Protein AF-F2U2X6-F1 (afdb_monomer_lite)

Sequence (139 aa):
MATLASASVLGISFMFGGLFLPGPDMPEGYRWLWYANYIRYALNAMVVPQFHCEGAGNATGTCPTIPIVTVEGVRDMAVSEYVHTFLGLDYEDRWLGLFIVVGFACAFLVLSFLAARFINHFDFAAMILAMRFRRALQE

Secondary structure (DSSP, 8-state):
-HHHHHHHHHHHHHHTTTSSS-STTS-GGGHHHHHH-HHHHHHHHHHHHHH---S-SSTTS---EEEEEETTEEEEEEHHHHIIIII---STTHHHHHHHHHHHHHHHHHHHHHHHHHS----HHHHHHHHHHHHHT--

pLDDT: mean 83.4, std 11.09, range [51.22, 96.75]

Radius of gyration: 24.67 Å; chains: 1; bounding box: 75×32×59 Å

Organism: Salpingoeca rosetta (strain ATCC 50818 / BSB-021) (NCBI:txid946362)

InterPro domains:
  IPR013525 ABC-2 type transporter, transmembrane domain [PF01061] (2-51)

Structure (mmCIF, N/CA/C/O backbone):
data_AF-F2U2X6-F1
#
_entry.id   AF-F2U2X6-F1
#
loop_
_atom_site.group_PDB
_atom_site.id
_atom_site.type_symbol
_atom_site.label_atom_id
_atom_site.label_alt_id
_atom_site.label_comp_id
_atom_site.label_asym_id
_atom_site.label_entity_id
_atom_site.label_seq_id
_atom_site.pdbx_PDB_ins_code
_atom_site.Cartn_x
_atom_site.Cartn_y
_atom_site.Cartn_z
_atom_site.occupancy
_atom_site.B_iso_or_equiv
_atom_site.auth_seq_id
_atom_site.auth_comp_id
_atom_site.auth_asym_id
_atom_site.auth_atom_id
_atom_site.pdbx_PDB_model_num
ATOM 1 N N . MET A 1 1 ? 23.136 11.416 -5.194 1.00 61.62 1 MET A N 1
ATOM 2 C CA . MET A 1 1 ? 21.900 11.806 -5.911 1.00 61.62 1 MET A CA 1
ATOM 3 C C . MET A 1 1 ? 20.827 10.720 -5.838 1.00 61.62 1 MET A C 1
ATOM 5 O O . MET A 1 1 ? 19.747 11.021 -5.356 1.00 61.62 1 MET A O 1
ATOM 9 N N . ALA A 1 2 ? 21.112 9.463 -6.212 1.00 72.38 2 ALA A N 1
ATOM 10 C CA . ALA A 1 2 ? 20.122 8.371 -6.173 1.00 72.38 2 ALA A CA 1
ATOM 11 C C . ALA A 1 2 ? 19.500 8.110 -4.781 1.00 72.38 2 ALA A C 1
ATOM 13 O O . ALA A 1 2 ? 18.295 7.917 -4.674 1.00 72.38 2 ALA A O 1
ATOM 14 N N . THR A 1 3 ? 20.295 8.188 -3.709 1.00 86.62 3 THR A N 1
ATOM 15 C CA . THR A 1 3 ? 19.831 7.940 -2.331 1.00 86.62 3 THR A CA 1
ATOM 16 C C . THR A 1 3 ? 18.889 9.015 -1.782 1.00 86.62 3 THR A C 1
ATOM 18 O O . THR A 1 3 ? 18.017 8.718 -0.970 1.00 86.62 3 THR A O 1
ATOM 21 N N . LEU A 1 4 ? 19.034 10.266 -2.234 1.00 89.25 4 LEU A N 1
ATOM 22 C CA . LEU A 1 4 ? 18.136 11.359 -1.848 1.00 89.25 4 LEU A CA 1
ATOM 23 C C . LEU A 1 4 ? 16.760 11.166 -2.484 1.00 89.25 4 LEU A C 1
ATOM 25 O O . LEU A 1 4 ? 15.748 11.284 -1.803 1.00 89.25 4 LEU A O 1
ATOM 29 N N . ALA A 1 5 ? 16.727 10.798 -3.768 1.00 87.12 5 ALA A N 1
ATOM 30 C CA . ALA A 1 5 ? 15.480 10.511 -4.467 1.00 87.12 5 ALA A CA 1
ATOM 31 C C . ALA A 1 5 ? 14.722 9.345 -3.812 1.00 87.12 5 ALA A C 1
ATOM 33 O O . ALA A 1 5 ? 13.527 9.465 -3.552 1.00 87.12 5 ALA A O 1
ATOM 34 N N . SER A 1 6 ? 15.415 8.251 -3.467 1.00 86.94 6 SER A N 1
ATOM 35 C CA . SER A 1 6 ? 14.783 7.120 -2.778 1.00 86.94 6 SER A CA 1
ATOM 36 C C . SER A 1 6 ? 14.250 7.495 -1.393 1.00 86.94 6 SER A C 1
ATOM 38 O O . SER A 1 6 ? 13.151 7.078 -1.037 1.00 86.94 6 SER A O 1
ATOM 40 N N . ALA A 1 7 ? 14.988 8.305 -0.626 1.00 90.31 7 ALA A N 1
ATOM 41 C CA . ALA A 1 7 ? 14.555 8.734 0.703 1.00 90.31 7 ALA A CA 1
ATOM 42 C C . ALA A 1 7 ? 13.291 9.606 0.639 1.00 90.31 7 ALA A C 1
ATOM 44 O O . ALA A 1 7 ? 12.354 9.381 1.405 1.00 90.31 7 ALA A O 1
ATOM 45 N N . SER A 1 8 ? 13.224 10.544 -0.310 1.00 90.81 8 SER A N 1
ATOM 46 C CA . SER A 1 8 ? 12.040 11.389 -0.506 1.00 90.81 8 SER A CA 1
ATOM 47 C C . SER A 1 8 ? 10.812 10.572 -0.909 1.00 90.81 8 SER A C 1
ATOM 49 O O . SER A 1 8 ? 9.735 10.758 -0.343 1.00 90.81 8 SER A O 1
ATOM 51 N N . VAL A 1 9 ? 10.970 9.630 -1.846 1.00 90.25 9 VAL A N 1
ATOM 52 C CA . VAL A 1 9 ? 9.873 8.747 -2.280 1.00 90.25 9 VAL A CA 1
ATOM 53 C C . VAL A 1 9 ? 9.381 7.882 -1.120 1.00 90.25 9 VAL A C 1
ATOM 55 O O . VAL A 1 9 ? 8.171 7.745 -0.932 1.00 90.25 9 VAL A O 1
ATOM 58 N N . LEU A 1 10 ? 10.293 7.340 -0.310 1.00 90.56 10 LEU A N 1
ATOM 59 C CA . LEU A 1 10 ? 9.937 6.540 0.859 1.00 90.56 10 LEU A CA 1
ATOM 60 C C . LEU A 1 10 ? 9.179 7.367 1.905 1.00 90.56 10 LEU A C 1
ATOM 62 O O . LEU A 1 10 ? 8.149 6.915 2.400 1.00 90.56 10 LEU A O 1
ATOM 66 N N . GLY A 1 11 ? 9.642 8.583 2.204 1.00 90.25 11 GLY A N 1
ATOM 67 C CA . GLY A 1 11 ? 8.981 9.476 3.159 1.00 90.25 11 GLY A CA 1
ATOM 68 C C . GLY A 1 11 ? 7.548 9.820 2.746 1.00 90.25 11 GLY A C 1
ATOM 69 O O . GLY A 1 11 ? 6.624 9.679 3.547 1.00 90.25 11 GLY A O 1
ATOM 70 N N . ILE A 1 12 ? 7.345 10.182 1.475 1.00 89.69 12 ILE A N 1
ATOM 71 C CA . ILE A 1 12 ? 6.006 10.436 0.920 1.00 89.69 12 ILE A CA 1
ATOM 72 C C . ILE A 1 12 ? 5.152 9.162 1.005 1.00 89.69 12 ILE A C 1
ATOM 74 O O . ILE A 1 12 ? 4.004 9.212 1.443 1.00 89.69 12 ILE A O 1
ATOM 78 N N . SER A 1 13 ? 5.724 8.006 0.662 1.00 90.31 13 SER A N 1
ATOM 79 C CA . SER A 1 13 ? 5.011 6.726 0.729 1.00 90.31 13 SER A CA 1
ATOM 80 C C . SER A 1 13 ? 4.566 6.394 2.159 1.00 90.31 13 SER A C 1
ATOM 82 O O . SER A 1 13 ? 3.445 5.940 2.355 1.00 90.31 13 SER A O 1
ATOM 84 N N . PHE A 1 14 ? 5.378 6.638 3.190 1.00 89.38 14 PHE A N 1
ATOM 85 C CA . PHE A 1 14 ? 4.946 6.382 4.571 1.00 89.38 14 PHE A CA 1
ATOM 86 C C . PHE A 1 14 ? 3.814 7.312 5.011 1.00 89.38 14 PHE A C 1
ATOM 88 O O . PHE A 1 14 ? 2.893 6.866 5.696 1.00 89.38 14 PHE A O 1
ATOM 95 N N . MET A 1 15 ? 3.847 8.578 4.589 1.00 89.12 15 MET A N 1
ATOM 96 C CA . MET A 1 15 ? 2.820 9.554 4.955 1.00 89.12 15 MET A CA 1
ATOM 97 C C . MET A 1 15 ? 1.439 9.171 4.399 1.00 89.12 15 MET A C 1
ATOM 99 O O . MET A 1 15 ? 0.447 9.206 5.123 1.00 89.1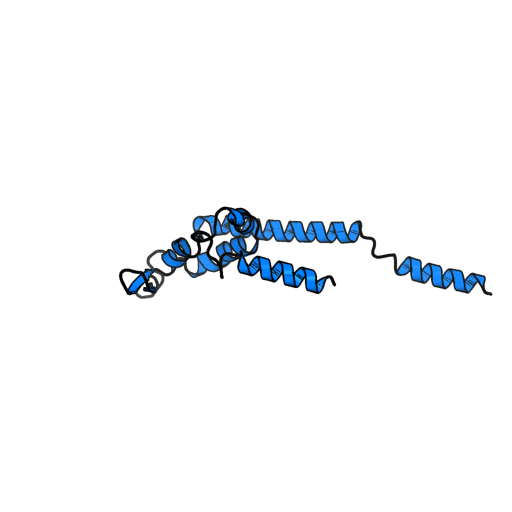2 15 MET A O 1
ATOM 103 N N . PHE A 1 16 ? 1.390 8.739 3.136 1.00 89.06 16 PHE A N 1
ATOM 104 C CA . PHE A 1 16 ? 0.158 8.322 2.451 1.00 89.06 16 PHE A CA 1
ATOM 105 C C . PHE A 1 16 ? -0.101 6.809 2.520 1.00 89.06 16 PHE A C 1
ATOM 107 O O . PHE A 1 16 ? -0.959 6.297 1.806 1.00 89.06 16 PHE A O 1
ATOM 114 N N . GLY A 1 17 ? 0.652 6.072 3.339 1.00 86.69 17 GLY A N 1
ATOM 115 C CA . GLY A 1 17 ? 0.547 4.615 3.450 1.00 86.69 17 GLY A CA 1
ATOM 116 C C . GLY A 1 17 ? -0.626 4.130 4.305 1.00 86.69 17 GLY A C 1
ATOM 117 O O . GLY A 1 17 ? -0.905 2.940 4.301 1.00 86.69 17 GLY A O 1
ATOM 118 N N . GLY A 1 18 ? -1.316 5.017 5.028 1.00 84.25 18 GLY A N 1
ATOM 119 C CA . GLY A 1 18 ? -2.417 4.658 5.934 1.00 84.25 18 GLY A CA 1
ATOM 120 C C . GLY A 1 18 ? -2.054 4.647 7.423 1.00 84.25 18 GLY A C 1
ATOM 121 O O . GLY A 1 18 ? -2.949 4.542 8.249 1.00 84.25 18 GLY A O 1
ATOM 122 N N . LEU A 1 19 ? -0.766 4.773 7.783 1.00 83.19 19 LEU A N 1
ATOM 123 C CA . LEU A 1 19 ? -0.323 4.783 9.187 1.00 83.19 19 LEU A CA 1
ATOM 124 C C . LEU A 1 19 ? -0.494 6.156 9.856 1.00 83.19 19 LEU A C 1
ATOM 126 O O . LEU A 1 19 ? -0.999 6.239 10.968 1.00 83.19 19 LEU A O 1
ATOM 130 N N . PHE A 1 20 ? -0.039 7.225 9.193 1.00 85.69 20 PHE A N 1
ATOM 131 C CA . PHE A 1 20 ? -0.118 8.595 9.723 1.00 85.69 20 PHE A CA 1
ATOM 132 C C . PHE A 1 20 ? -1.388 9.320 9.288 1.00 85.69 20 PHE A C 1
ATOM 134 O O . PHE A 1 20 ? -1.943 10.101 10.053 1.00 85.69 20 PHE A O 1
ATOM 141 N N . LEU A 1 21 ? -1.826 9.067 8.053 1.00 87.31 21 LEU A N 1
ATOM 142 C CA . LEU A 1 21 ? -3.076 9.571 7.512 1.00 87.31 21 LEU A CA 1
ATOM 143 C C . LEU A 1 21 ? -3.952 8.364 7.152 1.00 87.31 21 LEU A C 1
ATOM 145 O O . LEU A 1 21 ? -3.634 7.682 6.170 1.00 87.31 21 LEU A O 1
ATOM 149 N N . PRO A 1 22 ? -4.985 8.055 7.954 1.00 85.06 22 PRO A N 1
ATOM 150 C CA . PRO A 1 22 ? -5.835 6.896 7.720 1.00 85.06 22 PRO A CA 1
ATOM 151 C C . PRO A 1 22 ? -6.577 7.000 6.382 1.00 85.06 22 PRO A C 1
ATOM 153 O O . PRO A 1 22 ? -6.910 8.088 5.911 1.00 85.06 22 PRO A O 1
ATOM 156 N N . GLY A 1 23 ? -6.827 5.850 5.751 1.00 82.44 23 GLY A N 1
ATOM 157 C CA . GLY A 1 23 ? -7.490 5.776 4.444 1.00 82.44 23 GLY A CA 1
ATOM 158 C C . GLY A 1 23 ? -8.891 6.413 4.399 1.00 82.44 23 GLY A C 1
ATOM 159 O O . GLY A 1 23 ? -9.174 7.152 3.448 1.00 82.44 23 GLY A O 1
ATOM 160 N N . PRO A 1 24 ? -9.762 6.169 5.401 1.00 84.00 24 PRO A N 1
ATOM 161 C CA . PRO A 1 24 ? -11.110 6.740 5.452 1.00 84.00 24 PRO A CA 1
ATOM 162 C C . PRO A 1 24 ? -11.142 8.274 5.484 1.00 84.00 24 PRO A C 1
ATOM 164 O O . PRO A 1 24 ? -11.934 8.869 4.753 1.00 84.00 24 PRO A O 1
ATOM 167 N N . ASP A 1 25 ? -10.234 8.904 6.235 1.00 86.25 25 ASP A N 1
ATOM 168 C CA . ASP A 1 25 ? -10.177 10.365 6.409 1.00 86.25 25 ASP A CA 1
ATOM 169 C C . ASP A 1 25 ? -9.464 11.092 5.257 1.00 86.25 25 ASP A C 1
ATOM 171 O O . ASP A 1 25 ? -9.367 12.323 5.238 1.00 86.25 25 ASP A O 1
ATOM 175 N N . MET A 1 26 ? -8.934 10.352 4.277 1.00 87.12 26 MET A N 1
ATOM 176 C CA . MET A 1 26 ? -8.190 10.951 3.178 1.00 87.12 26 MET A CA 1
ATOM 177 C C . MET A 1 26 ? -9.134 11.657 2.182 1.00 87.12 26 MET A C 1
ATOM 179 O O . MET A 1 26 ? -10.061 11.025 1.663 1.00 87.12 26 MET A O 1
ATOM 183 N N . PRO A 1 27 ? -8.884 12.939 1.838 1.00 88.81 27 PRO A N 1
ATOM 184 C CA . PRO A 1 27 ? -9.694 13.670 0.865 1.00 88.81 27 PRO A CA 1
ATOM 185 C C . PRO A 1 27 ? -9.648 13.014 -0.522 1.00 88.81 27 PRO A C 1
ATOM 187 O O . PRO A 1 27 ? -8.604 12.519 -0.957 1.00 88.81 27 PRO A O 1
ATOM 190 N N . GLU A 1 28 ? -10.768 13.063 -1.251 1.00 87.50 28 GLU A N 1
ATOM 191 C CA . GLU A 1 28 ? -10.964 12.328 -2.514 1.00 87.50 28 GLU A CA 1
ATOM 192 C C . GLU A 1 28 ? -9.852 12.567 -3.547 1.00 87.50 28 GLU A C 1
ATOM 194 O O . GLU A 1 28 ? -9.390 11.625 -4.190 1.00 87.50 28 GLU A O 1
ATOM 199 N N . GLY A 1 29 ? -9.350 13.803 -3.649 1.00 88.12 29 GLY A N 1
ATOM 200 C CA . GLY A 1 29 ? -8.302 14.175 -4.604 1.00 88.12 29 GLY A CA 1
ATOM 201 C C . GLY A 1 29 ? -6.954 13.473 -4.397 1.00 88.12 29 GLY A C 1
ATOM 202 O O . GLY A 1 29 ? -6.197 13.335 -5.354 1.00 88.12 29 GLY A O 1
ATOM 203 N N . TYR A 1 30 ? -6.654 12.992 -3.187 1.00 87.62 30 TYR A N 1
ATOM 204 C CA . TYR A 1 30 ? -5.409 12.272 -2.872 1.00 87.62 30 TYR A CA 1
ATOM 205 C C . TYR A 1 30 ? -5.618 10.767 -2.698 1.00 87.62 30 TYR A C 1
ATOM 207 O O . TYR A 1 30 ? -4.653 10.019 -2.539 1.00 87.62 30 TYR A O 1
ATOM 215 N N . ARG A 1 31 ? -6.865 10.294 -2.788 1.00 88.25 31 ARG A N 1
ATOM 216 C CA . ARG A 1 31 ? -7.205 8.890 -2.546 1.00 88.25 31 ARG A CA 1
ATOM 217 C C . ARG A 1 31 ? -6.540 7.941 -3.550 1.00 88.25 31 ARG A C 1
ATOM 219 O O . ARG A 1 31 ? -6.195 6.818 -3.199 1.00 88.25 31 ARG A O 1
ATOM 226 N N . TRP A 1 32 ? -6.277 8.399 -4.777 1.00 89.88 32 TRP A N 1
ATOM 227 C CA . TRP A 1 32 ? -5.518 7.629 -5.773 1.00 89.88 32 TRP A CA 1
ATOM 228 C C . TRP A 1 32 ? -4.094 7.299 -5.303 1.00 89.88 32 TRP A C 1
ATOM 230 O O . TRP A 1 32 ? -3.602 6.206 -5.578 1.00 89.88 32 TRP A O 1
ATOM 240 N N . LEU A 1 33 ? -3.448 8.207 -4.563 1.00 89.06 33 LEU A N 1
ATOM 241 C CA . LEU A 1 33 ? -2.088 8.008 -4.071 1.00 89.06 33 LEU A CA 1
ATOM 242 C C . LEU A 1 33 ? -2.064 6.917 -2.999 1.00 89.06 33 LEU A C 1
ATOM 244 O O . LEU A 1 33 ? -1.141 6.111 -2.965 1.00 89.06 33 LEU A O 1
ATOM 248 N N . TRP A 1 34 ? -3.119 6.829 -2.189 1.00 89.00 34 TRP A N 1
ATOM 249 C CA . TRP A 1 34 ? -3.306 5.743 -1.230 1.00 89.00 34 TRP A CA 1
ATOM 250 C C . TRP A 1 34 ? -3.509 4.379 -1.907 1.00 89.00 34 TRP A C 1
ATOM 252 O O . TRP A 1 34 ? -2.931 3.387 -1.468 1.00 89.00 34 TRP A O 1
ATOM 262 N N . TYR A 1 35 ? -4.266 4.310 -3.009 1.00 89.31 35 TYR A N 1
ATOM 263 C CA . TYR A 1 35 ? -4.419 3.071 -3.792 1.00 89.31 35 TYR A CA 1
ATOM 264 C C . TYR A 1 35 ? -3.147 2.667 -4.553 1.00 89.31 35 TYR A C 1
ATOM 266 O O . TYR A 1 35 ? -2.909 1.475 -4.743 1.00 89.31 35 TYR A O 1
ATOM 274 N N . ALA A 1 36 ? -2.326 3.627 -4.983 1.00 90.19 36 ALA A N 1
ATOM 275 C CA . ALA A 1 36 ? -1.075 3.365 -5.700 1.00 90.19 36 ALA A CA 1
ATOM 276 C C . ALA A 1 36 ? 0.084 2.932 -4.780 1.00 90.19 36 ALA A C 1
ATOM 278 O O . ALA A 1 36 ? 1.112 2.449 -5.255 1.00 90.19 36 ALA A O 1
ATOM 279 N N . ASN A 1 37 ? -0.050 3.129 -3.470 1.00 92.25 37 ASN A N 1
ATOM 280 C CA . ASN A 1 37 ? 1.042 2.981 -2.523 1.00 92.25 37 ASN A CA 1
ATOM 281 C C . ASN A 1 37 ? 1.175 1.548 -1.992 1.00 92.25 37 ASN A C 1
ATOM 283 O O . ASN A 1 37 ? 0.285 1.025 -1.323 1.00 92.25 37 ASN A O 1
ATOM 287 N N . TYR A 1 38 ? 2.339 0.937 -2.223 1.00 91.81 38 TYR A N 1
ATOM 288 C CA . TYR A 1 38 ? 2.644 -0.422 -1.768 1.00 91.81 38 TYR A CA 1
ATOM 289 C C . TYR A 1 38 ? 2.632 -0.567 -0.234 1.00 91.81 38 TYR A C 1
ATOM 291 O O . TYR A 1 38 ? 2.339 -1.651 0.270 1.00 91.81 38 TYR A O 1
ATOM 299 N N . ILE A 1 39 ? 2.911 0.508 0.518 1.00 92.44 39 ILE A N 1
ATOM 300 C CA . ILE A 1 39 ? 2.961 0.472 1.989 1.00 92.44 39 ILE A CA 1
ATOM 301 C C . ILE A 1 39 ? 1.586 0.159 2.578 1.00 92.44 39 ILE A C 1
ATOM 303 O O . ILE A 1 39 ? 1.510 -0.598 3.541 1.00 92.44 39 ILE A O 1
ATOM 307 N N . ARG A 1 40 ? 0.499 0.650 1.973 1.00 91.50 40 ARG A N 1
ATOM 308 C CA . ARG A 1 40 ? -0.865 0.326 2.414 1.00 91.50 40 ARG A CA 1
ATOM 309 C C . ARG A 1 40 ? -1.113 -1.179 2.388 1.00 91.50 40 ARG A C 1
ATOM 311 O O . ARG A 1 40 ? -1.577 -1.753 3.368 1.00 91.50 40 ARG A O 1
ATOM 318 N N . TYR A 1 41 ? -0.797 -1.820 1.267 1.00 93.12 41 TYR A N 1
ATOM 319 C CA . TYR A 1 41 ? -1.007 -3.255 1.094 1.00 93.12 41 TYR A CA 1
ATOM 320 C C . TYR A 1 41 ? -0.103 -4.078 2.022 1.00 93.12 41 TYR A C 1
ATOM 322 O O . TYR A 1 41 ? -0.531 -5.110 2.538 1.00 93.12 41 TYR A O 1
ATOM 330 N N . ALA A 1 42 ? 1.111 -3.589 2.299 1.00 92.75 42 ALA A N 1
ATOM 331 C CA . ALA A 1 42 ? 2.016 -4.197 3.271 1.00 92.75 42 ALA A CA 1
ATOM 332 C C . ALA A 1 42 ? 1.477 -4.084 4.704 1.00 92.75 42 ALA A C 1
ATOM 334 O O . ALA A 1 42 ? 1.510 -5.064 5.447 1.00 92.75 42 ALA A O 1
ATOM 335 N N . LEU A 1 43 ? 0.935 -2.921 5.078 1.00 91.62 43 LEU A N 1
ATOM 336 C CA . LEU A 1 43 ? 0.263 -2.738 6.362 1.00 91.62 43 LEU A CA 1
ATOM 337 C C . LEU A 1 43 ? -0.951 -3.659 6.471 1.00 91.62 43 LEU A C 1
ATOM 339 O O . LEU A 1 43 ? -1.090 -4.320 7.491 1.00 91.62 43 LEU A O 1
ATOM 343 N N . ASN A 1 44 ? -1.764 -3.795 5.421 1.00 91.69 44 ASN A N 1
ATOM 344 C CA . ASN A 1 44 ? -2.910 -4.704 5.448 1.00 91.69 44 ASN A CA 1
ATOM 345 C C . ASN A 1 44 ? -2.490 -6.161 5.715 1.00 91.69 44 ASN A C 1
ATOM 347 O O . ASN A 1 44 ? -3.030 -6.833 6.591 1.00 91.69 44 ASN A O 1
ATOM 351 N N . ALA A 1 45 ? -1.464 -6.633 5.002 1.00 92.50 45 ALA A N 1
ATOM 352 C CA . ALA A 1 45 ? -0.963 -7.998 5.135 1.00 92.50 45 ALA A CA 1
ATOM 353 C C . ALA A 1 45 ? -0.283 -8.278 6.488 1.00 92.50 45 ALA A C 1
ATOM 355 O O . ALA A 1 45 ? -0.314 -9.414 6.956 1.00 92.50 45 ALA A O 1
ATOM 356 N N . MET A 1 46 ? 0.336 -7.271 7.115 1.00 91.25 46 MET A N 1
ATOM 357 C CA . MET A 1 46 ? 1.108 -7.445 8.352 1.00 91.25 46 MET A CA 1
ATOM 358 C C . MET A 1 46 ? 0.324 -7.092 9.614 1.00 91.25 46 MET A C 1
ATOM 360 O O . MET A 1 46 ? 0.404 -7.821 10.593 1.00 91.25 46 MET A O 1
ATOM 364 N N . VAL A 1 47 ? -0.405 -5.977 9.615 1.00 90.00 47 VAL A N 1
ATOM 365 C CA . VAL A 1 47 ? -1.081 -5.426 10.800 1.00 90.00 47 VAL A CA 1
ATOM 366 C C . VAL A 1 47 ? -2.355 -6.203 11.096 1.00 90.00 47 VAL A C 1
ATOM 368 O O . VAL A 1 47 ? -2.581 -6.609 12.234 1.00 90.00 47 VAL A O 1
ATOM 371 N N . VAL A 1 48 ? -3.176 -6.456 10.078 1.00 89.75 48 VAL A N 1
ATOM 372 C CA . VAL A 1 48 ? -4.516 -7.008 10.292 1.00 89.75 48 VAL A CA 1
ATOM 373 C C . VAL A 1 48 ? -4.496 -8.424 10.877 1.00 89.75 48 VAL A C 1
ATOM 375 O O . VAL A 1 48 ? -5.258 -8.673 11.807 1.00 89.75 48 VAL A O 1
ATOM 378 N N . PRO A 1 49 ? -3.593 -9.342 10.475 1.00 88.56 49 PRO A N 1
ATOM 379 C CA . PRO A 1 49 ? -3.490 -10.648 11.125 1.00 88.56 49 PRO A CA 1
ATOM 380 C C . PRO A 1 49 ? -3.051 -10.602 12.593 1.00 88.56 49 PRO A C 1
ATOM 382 O O . PRO A 1 49 ? -3.390 -11.516 13.336 1.00 88.56 49 PRO A O 1
ATOM 385 N N . GLN A 1 50 ? -2.307 -9.574 13.015 1.00 87.75 50 GLN A N 1
ATOM 386 C CA . GLN A 1 50 ? -1.840 -9.446 14.406 1.00 87.75 50 GLN A CA 1
ATOM 387 C C . GLN A 1 50 ? -2.958 -9.008 15.349 1.00 87.75 50 GLN A C 1
ATOM 389 O O . GLN A 1 50 ? -2.961 -9.371 16.521 1.00 87.75 50 GLN A O 1
ATOM 394 N N . PHE A 1 51 ? -3.902 -8.222 14.832 1.00 85.94 51 PHE A N 1
ATOM 395 C CA . PHE A 1 51 ? -5.016 -7.673 15.603 1.00 85.94 51 PHE A CA 1
ATOM 396 C C . PHE A 1 51 ? -6.347 -8.367 15.317 1.00 85.94 51 PHE A C 1
ATOM 398 O O . PHE A 1 51 ? -7.374 -7.986 15.879 1.00 85.94 51 PHE A O 1
ATOM 405 N N . HIS A 1 52 ? -6.340 -9.395 14.468 1.00 84.31 52 HIS A N 1
ATOM 406 C CA . HIS A 1 52 ? -7.512 -10.217 14.221 1.00 84.31 52 HIS A CA 1
ATOM 407 C C . HIS A 1 52 ? -7.860 -11.033 15.457 1.00 84.31 52 HIS A C 1
ATOM 409 O O . HIS A 1 52 ? -7.005 -11.695 16.044 1.00 84.31 52 HIS A O 1
ATOM 415 N N . CYS A 1 53 ? -9.132 -11.014 15.832 1.00 79.38 53 CYS A N 1
ATOM 416 C CA . CYS A 1 53 ? -9.624 -11.772 16.965 1.00 79.38 53 CYS A CA 1
ATOM 417 C C . CYS A 1 53 ? -10.982 -12.387 16.631 1.00 79.38 53 CYS A C 1
ATOM 419 O O . CYS A 1 53 ? -11.988 -11.691 16.532 1.00 79.38 53 CYS A O 1
ATOM 421 N N . GLU A 1 54 ? -11.007 -13.711 16.501 1.00 72.06 54 GLU A N 1
ATOM 422 C CA . GLU A 1 54 ? -12.224 -14.519 16.402 1.00 72.06 54 GLU A CA 1
ATOM 423 C C . GLU A 1 54 ? -12.575 -15.050 17.796 1.00 72.06 54 GLU A C 1
ATOM 425 O O . GLU A 1 54 ? -12.283 -16.194 18.122 1.00 72.06 54 GLU A O 1
ATOM 430 N N . GLY A 1 55 ? -13.116 -14.194 18.669 1.00 61.25 55 GLY A N 1
ATOM 431 C CA . GLY A 1 55 ? -13.840 -14.596 19.891 1.00 61.25 55 GLY A CA 1
ATOM 432 C C . GLY A 1 55 ? -13.132 -15.492 20.928 1.00 61.25 55 GLY A C 1
ATOM 433 O O . GLY A 1 55 ? -13.774 -15.907 21.884 1.00 61.25 55 GLY A O 1
ATOM 434 N N . ALA A 1 56 ? -11.843 -15.809 20.785 1.00 54.22 56 ALA A N 1
ATOM 435 C CA . ALA A 1 56 ? -11.110 -16.685 21.704 1.00 54.22 56 ALA A CA 1
ATOM 436 C C . ALA A 1 56 ? -9.600 -16.376 21.737 1.00 54.22 56 ALA A C 1
ATOM 438 O O . ALA A 1 56 ? -8.765 -17.274 21.779 1.00 54.22 56 ALA A O 1
ATOM 439 N N . GLY A 1 57 ? -9.232 -15.092 21.694 1.00 51.22 57 GLY A N 1
ATOM 440 C CA . GLY A 1 57 ? -7.829 -14.657 21.626 1.00 51.22 57 GLY A CA 1
ATOM 441 C C . GLY A 1 57 ? -7.047 -14.693 22.948 1.00 51.22 57 GLY A C 1
ATOM 442 O O . GLY A 1 57 ? -5.850 -14.438 22.934 1.00 51.22 57 GLY A O 1
ATOM 443 N N . ASN A 1 58 ? -7.690 -15.005 24.079 1.00 54.06 58 ASN A N 1
ATOM 444 C CA . ASN A 1 58 ? -7.089 -15.012 25.419 1.00 54.06 58 ASN A CA 1
ATOM 445 C C . ASN A 1 58 ? -7.605 -16.201 26.245 1.00 54.06 58 ASN A C 1
ATOM 447 O O . ASN A 1 58 ? -8.682 -16.724 25.963 1.00 54.06 58 ASN A O 1
ATOM 451 N N . ALA A 1 59 ? -6.907 -16.562 27.331 1.00 55.47 59 ALA A N 1
ATOM 452 C CA . ALA A 1 59 ? -7.351 -17.577 28.305 1.00 55.47 59 ALA A CA 1
ATOM 453 C C . ALA A 1 59 ? -8.755 -17.308 28.910 1.00 55.47 59 ALA A C 1
ATOM 455 O O . ALA A 1 59 ? -9.341 -18.192 29.527 1.00 55.47 59 ALA A O 1
ATOM 456 N N . THR A 1 60 ? -9.297 -16.100 28.714 1.00 57.34 60 THR A N 1
ATOM 457 C CA . THR A 1 60 ? -10.626 -15.624 29.133 1.00 57.34 60 THR A CA 1
ATO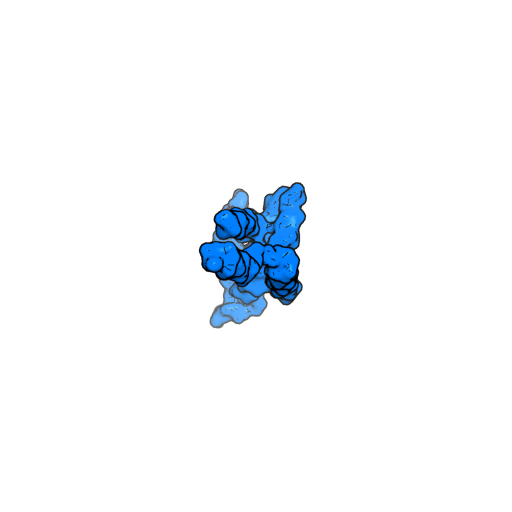M 458 C C . THR A 1 60 ? -11.648 -15.468 27.994 1.00 57.34 60 THR A C 1
ATOM 460 O O . THR A 1 60 ? -12.774 -15.062 28.261 1.00 57.34 60 THR A O 1
ATOM 463 N N . GLY A 1 61 ? -11.300 -15.768 26.736 1.00 60.75 61 GLY A N 1
ATOM 464 C CA . GLY A 1 61 ? -12.242 -15.717 25.604 1.00 60.75 61 GLY A CA 1
ATOM 465 C C . GLY A 1 61 ? -12.625 -14.313 25.106 1.00 60.75 61 GLY A C 1
ATOM 466 O O . GLY A 1 61 ? -13.540 -14.178 24.304 1.00 60.75 61 GLY A O 1
ATOM 467 N N . THR A 1 62 ? -11.949 -13.253 25.557 1.00 69.69 62 THR A N 1
ATOM 468 C CA . THR A 1 62 ? -12.269 -11.860 25.196 1.00 69.69 62 THR A CA 1
ATOM 469 C C . THR A 1 62 ? -11.167 -11.201 24.368 1.00 69.69 62 THR A C 1
ATOM 471 O O . THR A 1 62 ? -9.980 -11.314 24.684 1.00 69.69 62 THR A O 1
ATOM 474 N N . CYS A 1 63 ? -11.566 -10.508 23.296 1.00 78.50 63 CYS A N 1
ATOM 475 C CA . CYS A 1 63 ? -10.666 -9.738 22.438 1.00 78.50 63 CYS A CA 1
ATOM 476 C C . CYS A 1 63 ? -10.127 -8.497 23.167 1.00 78.50 63 CYS A C 1
ATOM 478 O O . CYS A 1 63 ? -10.852 -7.909 23.972 1.00 78.50 63 CYS A O 1
ATOM 480 N N . PRO A 1 64 ? -8.878 -8.077 22.893 1.00 82.94 64 PRO A N 1
ATOM 481 C CA . PRO A 1 64 ? -8.319 -6.878 23.502 1.00 82.94 64 PRO A CA 1
ATOM 482 C C . PRO A 1 64 ? -9.109 -5.637 23.071 1.00 82.94 64 PRO A C 1
ATOM 484 O O . PRO A 1 64 ? -9.440 -5.472 21.892 1.00 82.94 64 PRO A O 1
ATOM 487 N N . THR A 1 65 ? -9.393 -4.764 24.034 1.00 87.94 65 THR A N 1
ATOM 488 C CA . THR A 1 65 ? -10.057 -3.476 23.822 1.00 87.94 65 THR A CA 1
ATOM 489 C C . THR A 1 65 ? -9.116 -2.326 24.155 1.00 87.94 65 THR A C 1
ATOM 491 O O . THR A 1 65 ? -8.201 -2.461 24.969 1.00 87.94 65 THR A O 1
ATOM 494 N N . ILE A 1 66 ? -9.340 -1.190 23.502 1.00 87.31 66 ILE A N 1
ATOM 495 C CA . ILE A 1 66 ? -8.642 0.069 23.754 1.00 87.31 66 ILE A CA 1
ATOM 496 C C . ILE A 1 66 ? -9.661 1.184 24.020 1.00 87.31 66 ILE A C 1
ATOM 498 O O . ILE A 1 66 ? -10.707 1.219 23.362 1.00 87.31 66 ILE A O 1
ATOM 502 N N . PRO A 1 67 ? -9.368 2.109 24.950 1.00 89.31 67 PRO A N 1
ATOM 503 C CA . PRO A 1 67 ? -10.204 3.277 25.166 1.00 89.31 67 PRO A CA 1
ATOM 504 C C . PRO A 1 67 ? -9.975 4.284 24.034 1.00 89.31 67 PRO A C 1
ATOM 506 O O . PRO A 1 67 ? -8.853 4.748 23.817 1.00 89.31 67 PRO A O 1
ATOM 509 N N . ILE A 1 68 ? -11.039 4.644 23.320 1.00 87.19 68 ILE A N 1
ATOM 510 C CA . ILE A 1 68 ? -11.030 5.695 22.298 1.00 87.19 68 ILE A CA 1
ATOM 511 C C . ILE A 1 68 ? -11.768 6.933 22.808 1.00 87.19 68 ILE A C 1
ATOM 513 O O . ILE A 1 68 ? -12.775 6.834 23.511 1.00 87.19 68 ILE A O 1
ATOM 517 N N . VAL A 1 69 ? -11.269 8.117 22.449 1.00 86.19 69 VAL A N 1
ATOM 518 C CA . VAL A 1 69 ? -11.901 9.396 22.795 1.00 86.19 69 VAL A CA 1
ATOM 519 C C . VAL A 1 69 ? -12.768 9.838 21.624 1.00 86.19 69 VAL A C 1
ATOM 521 O O . VAL A 1 69 ? -12.265 10.098 20.534 1.00 86.19 69 VAL A O 1
ATOM 524 N N . THR A 1 70 ? -14.074 9.924 21.853 1.00 82.25 70 THR A N 1
ATOM 525 C CA . THR A 1 70 ? -15.054 10.412 20.876 1.00 82.25 70 THR A CA 1
ATOM 526 C C . THR A 1 70 ? -15.736 11.674 21.400 1.00 82.25 70 THR A C 1
ATOM 528 O O . THR A 1 70 ? -15.595 12.023 22.573 1.00 82.25 70 THR A O 1
ATOM 531 N N . VAL A 1 71 ? -16.501 12.363 20.548 1.00 81.81 71 VAL A N 1
ATOM 532 C CA . VAL A 1 71 ? -17.278 13.557 20.940 1.00 81.81 71 VAL A CA 1
ATOM 533 C C . VAL A 1 71 ? -18.310 13.277 22.044 1.00 81.81 71 VAL A C 1
ATOM 535 O O . VAL A 1 71 ? -18.709 14.194 22.753 1.00 81.81 71 VAL A O 1
ATOM 538 N N . GLU A 1 72 ? -18.702 12.013 22.220 1.00 83.81 72 GLU A N 1
ATOM 539 C CA . GLU A 1 72 ? -19.661 11.535 23.227 1.00 83.81 72 GLU A CA 1
ATOM 540 C C . GLU A 1 72 ? -18.989 11.069 24.534 1.00 83.81 72 GLU A C 1
ATOM 542 O O . GLU A 1 72 ? -19.678 10.786 25.513 1.00 83.81 72 GLU A O 1
ATOM 547 N N . GLY A 1 73 ? -17.651 10.999 24.574 1.00 86.69 73 GLY A N 1
ATOM 548 C CA . GLY A 1 73 ? -16.874 10.541 25.728 1.00 86.69 73 GLY A CA 1
ATOM 549 C C . GLY A 1 73 ? -15.873 9.428 25.402 1.00 86.69 73 GLY A C 1
ATOM 550 O O . GLY A 1 73 ? -15.572 9.144 24.238 1.00 86.69 73 GLY A O 1
ATOM 551 N N . VAL A 1 74 ? -15.327 8.813 26.457 1.00 87.12 74 VAL A N 1
ATOM 552 C CA . VAL A 1 74 ? -14.400 7.675 26.356 1.00 87.12 74 VAL A CA 1
ATOM 553 C C . VAL A 1 74 ? -15.210 6.391 26.201 1.00 87.12 74 VAL A C 1
ATOM 555 O O . VAL A 1 74 ? -16.021 6.071 27.070 1.00 87.12 74 VAL A O 1
ATOM 558 N N . ARG A 1 75 ? -14.994 5.663 25.104 1.00 86.25 75 ARG A N 1
ATOM 559 C CA . ARG A 1 75 ? -15.645 4.375 24.833 1.00 86.25 75 ARG A CA 1
ATOM 560 C C . ARG A 1 75 ? -14.589 3.308 24.591 1.00 86.25 75 ARG A C 1
ATOM 562 O O . ARG A 1 75 ? -13.607 3.570 23.906 1.00 86.25 75 ARG A O 1
ATOM 569 N 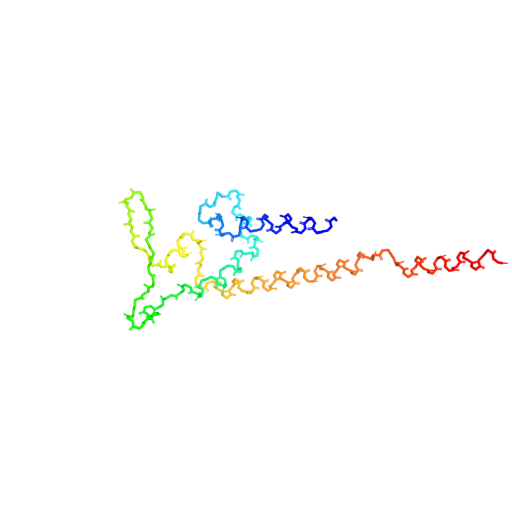N . ASP A 1 76 ? -14.816 2.104 25.098 1.00 85.56 76 ASP A N 1
ATOM 570 C CA . ASP A 1 76 ? -13.967 0.960 24.777 1.00 85.56 76 ASP A CA 1
ATOM 571 C C . ASP A 1 76 ? -14.352 0.388 23.409 1.00 85.56 76 ASP A C 1
ATOM 573 O O . ASP A 1 76 ? -15.528 0.144 23.126 1.00 85.56 76 ASP A O 1
ATOM 577 N N . MET A 1 77 ? -13.357 0.184 22.549 1.00 84.56 77 MET A N 1
ATOM 578 C CA . MET A 1 77 ? -13.513 -0.427 21.228 1.00 84.56 77 MET A CA 1
ATOM 579 C C . MET A 1 77 ? -12.550 -1.608 21.097 1.00 84.56 77 MET A C 1
ATOM 581 O O . MET A 1 77 ? -11.426 -1.561 21.599 1.00 84.56 77 MET A O 1
ATOM 585 N N . ALA A 1 78 ? -12.980 -2.679 20.429 1.00 86.50 78 ALA A N 1
ATOM 586 C CA . ALA A 1 78 ? -12.100 -3.797 20.109 1.00 86.50 78 ALA A CA 1
ATOM 587 C C . ALA A 1 78 ? -10.974 -3.338 19.172 1.00 86.50 78 ALA A C 1
ATOM 589 O O . ALA A 1 78 ? -11.206 -2.578 18.231 1.00 86.50 78 ALA A O 1
ATOM 590 N N . VAL A 1 79 ? -9.753 -3.826 19.396 1.00 87.88 79 VAL A N 1
ATOM 591 C CA . VAL A 1 79 ? -8.600 -3.426 18.571 1.00 87.88 79 VAL A CA 1
ATOM 592 C C . VAL A 1 79 ? -8.791 -3.830 17.102 1.00 87.88 79 VAL A C 1
ATOM 594 O O . VAL A 1 79 ? -8.404 -3.081 16.209 1.00 87.88 79 VAL A O 1
ATOM 597 N N . SER A 1 80 ? -9.448 -4.964 16.838 1.00 85.75 80 SER A N 1
ATOM 598 C CA . SER A 1 80 ? -9.806 -5.396 15.480 1.00 85.75 80 SER A CA 1
ATOM 599 C C . SER A 1 80 ? -10.713 -4.385 14.773 1.00 85.75 80 SER A C 1
ATOM 601 O O . SER A 1 80 ? -10.484 -4.040 13.615 1.00 85.75 80 SER A O 1
ATOM 603 N N . GLU A 1 81 ? -11.711 -3.864 15.483 1.00 87.44 81 GLU A N 1
ATOM 604 C CA . GLU A 1 81 ? -12.654 -2.891 14.938 1.00 87.44 81 GLU A CA 1
ATOM 605 C C . GLU A 1 81 ? -12.013 -1.518 14.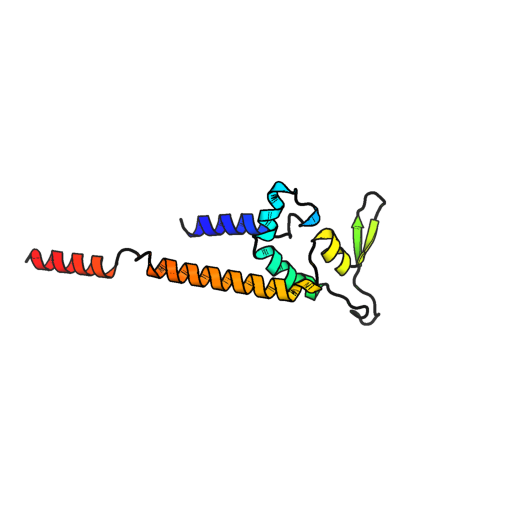744 1.00 87.44 81 GLU A C 1
ATOM 607 O O . GLU A 1 81 ? -12.299 -0.841 13.757 1.00 87.44 81 GLU A O 1
ATOM 612 N N . TYR A 1 82 ? -11.074 -1.138 15.613 1.00 88.06 82 TYR A N 1
ATOM 613 C CA . TYR A 1 82 ? -10.260 0.059 15.417 1.00 88.06 82 TYR A CA 1
ATOM 614 C C . TYR A 1 82 ? -9.421 -0.026 14.132 1.00 88.06 82 TYR A C 1
ATOM 616 O O . TYR A 1 82 ? -9.396 0.918 13.345 1.00 88.06 82 TYR A O 1
ATOM 624 N N . VAL A 1 83 ? -8.766 -1.162 13.872 1.00 89.19 83 VAL A N 1
ATOM 625 C CA . VAL A 1 83 ? -7.965 -1.359 12.648 1.00 89.19 83 VAL A CA 1
ATOM 626 C C . VAL A 1 83 ? -8.840 -1.284 11.392 1.00 89.19 83 VAL A C 1
ATOM 628 O O . VAL A 1 83 ? -8.466 -0.630 10.420 1.00 89.19 83 VAL A O 1
ATOM 631 N N . HIS A 1 84 ? -10.027 -1.881 11.426 1.00 88.69 84 HIS A N 1
ATOM 632 C CA . HIS A 1 84 ? -10.955 -1.839 10.299 1.00 88.69 84 HIS A CA 1
ATOM 633 C C . HIS A 1 84 ? -11.521 -0.428 10.063 1.00 88.69 84 HIS A C 1
ATOM 635 O O . HIS A 1 84 ? -11.426 0.111 8.964 1.00 88.69 84 HIS A O 1
ATOM 641 N N . THR A 1 85 ? -12.078 0.208 11.097 1.00 87.69 85 THR A N 1
ATOM 642 C CA . THR A 1 85 ? -12.810 1.481 10.955 1.00 87.69 85 THR A CA 1
ATOM 643 C C . THR A 1 85 ? -11.902 2.699 10.854 1.00 87.69 85 THR A C 1
ATOM 645 O O . THR A 1 85 ? -12.163 3.579 10.039 1.00 87.69 85 THR A O 1
ATOM 648 N N . PHE A 1 86 ? -10.837 2.758 11.658 1.00 87.94 86 PHE A N 1
ATOM 649 C CA . PHE A 1 86 ? -9.938 3.906 11.688 1.00 87.94 86 PHE A CA 1
ATOM 650 C C . PHE A 1 86 ? -8.859 3.789 10.612 1.00 87.94 86 PHE A C 1
ATOM 652 O O . PHE A 1 86 ? -8.671 4.722 9.843 1.00 87.94 86 PHE A O 1
ATOM 659 N N . LEU A 1 87 ? -8.166 2.648 10.500 1.00 87.31 87 LEU A N 1
ATOM 660 C CA . LEU A 1 87 ? -7.097 2.498 9.498 1.00 87.31 87 LEU A CA 1
ATOM 661 C C . LEU A 1 87 ? -7.629 2.150 8.097 1.00 87.31 87 LEU A C 1
ATOM 663 O O . LEU A 1 87 ? -6.934 2.411 7.111 1.00 87.31 87 LEU A O 1
ATOM 667 N N . GLY A 1 88 ? -8.848 1.609 7.988 1.00 87.38 88 GLY A N 1
ATOM 668 C CA . GLY A 1 88 ? -9.415 1.157 6.713 1.00 87.38 88 GLY A CA 1
ATOM 669 C C . GLY A 1 88 ? -8.694 -0.075 6.166 1.00 87.38 88 GLY A C 1
ATOM 670 O O . GLY A 1 88 ? -8.369 -0.115 4.976 1.00 87.38 88 GLY A O 1
ATOM 671 N N . LEU A 1 89 ? -8.335 -1.008 7.053 1.00 89.31 89 LEU A N 1
ATOM 672 C CA . LEU A 1 89 ? -7.598 -2.226 6.724 1.00 89.31 89 LEU A CA 1
ATOM 673 C C . LEU A 1 89 ? -8.453 -3.465 7.019 1.00 89.31 89 LEU A C 1
ATOM 675 O O . LEU A 1 89 ? -8.825 -3.716 8.166 1.00 89.31 89 LEU A O 1
ATOM 679 N N . ASP A 1 90 ? -8.718 -4.247 5.976 1.00 89.94 90 ASP A N 1
ATOM 680 C CA . ASP A 1 90 ? -9.635 -5.384 5.998 1.00 89.94 90 ASP A CA 1
ATOM 681 C C . ASP A 1 90 ? -8.899 -6.724 6.109 1.00 89.94 90 ASP A C 1
ATOM 683 O O . ASP A 1 90 ? -7.956 -7.010 5.362 1.00 89.94 90 ASP A O 1
ATOM 687 N N . TYR A 1 91 ? -9.368 -7.596 7.011 1.00 87.88 91 TYR A N 1
ATOM 688 C CA . TYR A 1 91 ? -8.758 -8.918 7.228 1.00 87.88 91 TYR A CA 1
ATOM 689 C C . TYR A 1 91 ? -8.946 -9.850 6.031 1.00 87.88 91 TYR A C 1
ATOM 691 O O . TYR A 1 91 ? -8.070 -10.667 5.734 1.00 87.88 91 TYR A O 1
ATOM 699 N N . GLU A 1 92 ? -10.067 -9.722 5.324 1.00 89.88 92 GLU A N 1
ATOM 700 C CA . GLU A 1 92 ? -10.370 -10.528 4.139 1.00 89.88 92 GLU A CA 1
ATOM 701 C C . GLU A 1 92 ? -9.345 -10.278 3.019 1.00 89.88 92 GLU A C 1
ATOM 703 O O . GLU A 1 92 ? -8.877 -11.218 2.371 1.00 89.88 92 GLU A O 1
ATOM 708 N N . ASP A 1 93 ? -8.868 -9.036 2.901 1.00 89.50 93 ASP A N 1
ATOM 709 C CA . ASP A 1 93 ? -7.945 -8.587 1.856 1.00 89.50 93 ASP A CA 1
ATOM 710 C C . ASP A 1 93 ? -6.460 -8.812 2.179 1.00 89.50 93 ASP A C 1
ATOM 712 O O . ASP A 1 93 ? -5.582 -8.406 1.410 1.00 89.50 93 ASP A O 1
ATOM 716 N N . ARG A 1 94 ? -6.126 -9.483 3.286 1.00 91.75 94 ARG A N 1
ATOM 717 C CA . ARG A 1 94 ? -4.726 -9.727 3.697 1.00 91.75 94 ARG A CA 1
ATOM 718 C C . ARG A 1 94 ? -3.888 -10.427 2.621 1.00 91.75 94 ARG A C 1
ATOM 720 O O . ARG A 1 94 ? -2.734 -10.066 2.394 1.00 91.75 94 ARG A O 1
ATOM 727 N N . TRP A 1 95 ? -4.469 -11.412 1.934 1.00 93.12 95 TRP A N 1
ATOM 728 C CA . TRP A 1 95 ? -3.779 -12.181 0.894 1.00 93.12 95 TRP A CA 1
ATOM 729 C C . TRP A 1 95 ? -3.628 -11.374 -0.388 1.00 93.12 95 TRP A C 1
ATOM 731 O O . TRP A 1 95 ? -2.569 -11.397 -1.011 1.00 93.12 95 TRP A O 1
ATOM 741 N N . LEU A 1 96 ? -4.662 -10.615 -0.749 1.00 92.38 96 LEU A N 1
ATOM 742 C CA . LEU A 1 96 ? -4.618 -9.704 -1.885 1.00 92.38 96 LEU A CA 1
ATOM 743 C C . LEU A 1 96 ? -3.552 -8.624 -1.661 1.00 92.38 96 LEU A C 1
ATOM 745 O O . LEU A 1 96 ? -2.727 -8.389 -2.543 1.00 92.38 96 LEU A O 1
ATOM 749 N N . GLY A 1 97 ? -3.482 -8.057 -0.454 1.00 91.81 97 GLY A N 1
ATOM 750 C CA . GLY A 1 97 ? -2.426 -7.130 -0.056 1.00 91.81 97 GLY A CA 1
ATOM 751 C C . GLY A 1 97 ? -1.028 -7.739 -0.190 1.00 91.81 97 GLY A C 1
ATOM 752 O O . GLY A 1 97 ? -0.150 -7.132 -0.805 1.00 91.81 97 GLY A O 1
ATOM 753 N N . LEU A 1 98 ? -0.831 -8.969 0.296 1.00 93.81 98 LEU A N 1
ATOM 754 C CA . LEU A 1 98 ? 0.444 -9.681 0.172 1.00 93.81 98 LEU A CA 1
ATOM 755 C C . LEU A 1 98 ? 0.861 -9.861 -1.296 1.00 93.81 98 LEU A C 1
ATOM 757 O O . LEU A 1 98 ? 1.990 -9.525 -1.662 1.00 93.81 98 LEU A O 1
ATOM 761 N N . PHE A 1 99 ? -0.039 -10.360 -2.148 1.00 95.25 99 PHE A N 1
ATOM 762 C CA . PHE A 1 99 ? 0.266 -10.581 -3.563 1.00 95.25 99 PHE A CA 1
ATOM 763 C C . PHE A 1 99 ? 0.547 -9.278 -4.311 1.00 95.25 99 PHE A C 1
ATOM 765 O O . PHE A 1 99 ? 1.445 -9.250 -5.154 1.00 95.25 99 PHE A O 1
ATOM 772 N N . ILE A 1 100 ? -0.150 -8.189 -3.977 1.00 94.81 100 ILE A N 1
ATOM 773 C CA . ILE A 1 100 ? 0.123 -6.870 -4.556 1.00 94.81 100 ILE A CA 1
ATOM 774 C C . ILE A 1 100 ? 1.530 -6.398 -4.182 1.00 94.81 100 ILE A C 1
ATOM 776 O O . ILE A 1 100 ? 2.282 -5.984 -5.064 1.00 94.81 100 ILE A O 1
ATOM 780 N N . VAL A 1 101 ? 1.931 -6.502 -2.911 1.00 94.62 101 VAL A N 1
ATOM 781 C CA . VAL A 1 101 ? 3.279 -6.098 -2.468 1.00 94.62 101 VAL A CA 1
ATOM 782 C C . VAL A 1 101 ? 4.363 -6.915 -3.167 1.00 94.62 101 VAL A C 1
ATOM 784 O O . VAL A 1 101 ? 5.342 -6.344 -3.652 1.00 94.62 101 VAL A O 1
ATOM 787 N N . VAL A 1 102 ? 4.180 -8.234 -3.272 1.00 95.75 102 VAL A N 1
ATOM 788 C CA . VAL A 1 102 ? 5.098 -9.105 -4.023 1.00 95.75 102 VAL A CA 1
ATOM 789 C C . VAL A 1 102 ? 5.144 -8.695 -5.497 1.00 95.75 102 VAL A C 1
ATOM 791 O O . VAL A 1 102 ? 6.229 -8.584 -6.064 1.00 95.75 102 VAL A O 1
ATOM 794 N N . GLY A 1 103 ? 3.995 -8.385 -6.100 1.00 95.81 103 GLY A N 1
ATOM 795 C CA . GLY A 1 103 ? 3.903 -7.867 -7.465 1.00 95.81 103 GLY A CA 1
ATOM 796 C C . GLY A 1 103 ? 4.695 -6.573 -7.665 1.00 95.81 103 GLY A C 1
ATOM 797 O O . GLY A 1 103 ? 5.474 -6.477 -8.614 1.00 95.81 103 GLY A O 1
ATOM 798 N N . PHE A 1 104 ? 4.575 -5.609 -6.747 1.00 94.06 104 PHE A N 1
ATOM 799 C CA . PHE A 1 104 ? 5.370 -4.376 -6.763 1.00 94.06 104 PHE A CA 1
ATOM 800 C C . PHE A 1 104 ? 6.867 -4.653 -6.613 1.00 94.06 104 PHE A C 1
ATOM 802 O O . PHE A 1 104 ? 7.665 -4.088 -7.359 1.00 94.06 104 PHE A O 1
ATOM 809 N N . ALA A 1 105 ? 7.263 -5.541 -5.698 1.00 94.06 105 ALA A N 1
ATOM 810 C CA . ALA A 1 105 ? 8.663 -5.921 -5.528 1.00 94.06 105 ALA A CA 1
ATOM 811 C C . ALA A 1 105 ? 9.231 -6.539 -6.816 1.00 94.06 105 ALA A C 1
ATOM 813 O O . ALA A 1 105 ? 10.269 -6.096 -7.307 1.00 94.06 105 ALA A O 1
ATOM 814 N N . CYS A 1 106 ? 8.520 -7.495 -7.420 1.00 96.75 106 CYS A N 1
ATOM 815 C CA . CYS A 1 106 ? 8.894 -8.076 -8.707 1.00 96.75 106 CYS A CA 1
ATOM 816 C C . CYS A 1 106 ? 8.967 -7.015 -9.815 1.00 96.75 106 CYS A C 1
ATOM 818 O O . CYS A 1 106 ? 9.935 -7.002 -10.572 1.00 96.75 106 CYS A O 1
ATOM 820 N N . ALA A 1 107 ? 8.003 -6.095 -9.889 1.00 94.94 107 ALA A N 1
ATOM 821 C CA . ALA A 1 107 ? 7.995 -5.020 -10.879 1.00 94.94 107 ALA A CA 1
ATOM 822 C C . ALA A 1 107 ? 9.200 -4.081 -10.722 1.00 94.94 107 ALA A C 1
ATOM 824 O O . ALA A 1 107 ? 9.868 -3.779 -11.710 1.00 94.94 1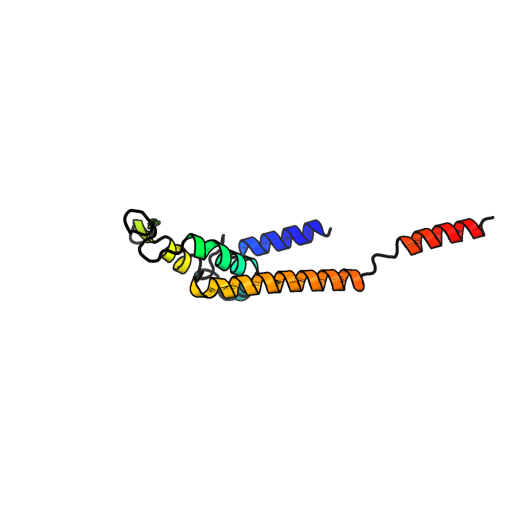07 ALA A O 1
ATOM 825 N N . PHE A 1 108 ? 9.533 -3.669 -9.495 1.00 91.69 108 PHE A N 1
ATOM 826 C CA . PHE A 1 108 ? 10.717 -2.850 -9.235 1.00 91.69 108 PHE A CA 1
ATOM 827 C C . PHE A 1 108 ? 12.014 -3.605 -9.526 1.00 91.69 108 PHE A C 1
ATOM 829 O O . PHE A 1 108 ? 12.951 -3.002 -10.045 1.00 91.69 108 PHE A O 1
ATOM 836 N N . LEU A 1 109 ? 12.079 -4.911 -9.262 1.00 93.06 109 LEU A N 1
ATOM 837 C CA . LEU A 1 109 ? 13.240 -5.734 -9.613 1.00 93.06 109 LEU A CA 1
ATOM 838 C C . LEU A 1 109 ? 13.409 -5.857 -11.129 1.00 93.06 109 LEU A C 1
ATOM 840 O O . LEU A 1 109 ? 14.513 -5.667 -11.636 1.00 93.06 109 LEU A O 1
ATOM 844 N N . VAL A 1 110 ? 12.324 -6.106 -11.863 1.00 95.31 110 VAL A N 1
ATOM 845 C CA . VAL A 1 110 ? 12.334 -6.153 -13.332 1.00 95.31 110 VAL A CA 1
ATOM 846 C C . VAL A 1 110 ? 12.722 -4.795 -13.907 1.00 95.31 110 VAL A C 1
ATOM 848 O O . VAL A 1 110 ? 13.581 -4.729 -14.782 1.00 95.31 110 VAL A O 1
ATOM 851 N N . LEU A 1 111 ? 12.160 -3.703 -13.387 1.00 91.06 111 LEU A N 1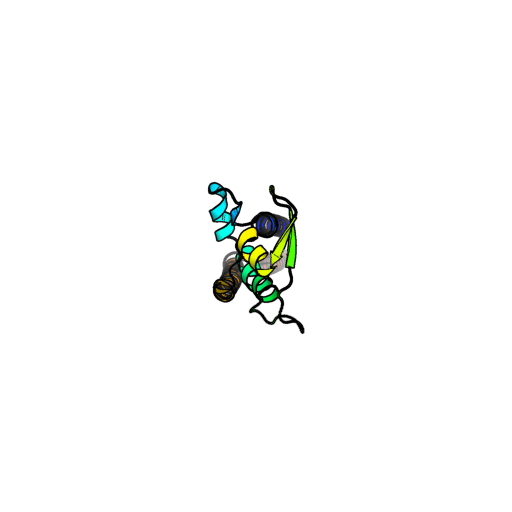
ATOM 852 C CA . LEU A 1 111 ? 12.521 -2.348 -13.796 1.00 91.06 111 LEU A CA 1
ATOM 853 C C . LEU A 1 111 ? 13.989 -2.044 -13.482 1.00 91.06 111 LEU A C 1
ATOM 855 O O . LEU A 1 111 ? 14.667 -1.440 -14.305 1.00 91.06 111 LEU A O 1
ATOM 859 N N . SER A 1 112 ? 14.506 -2.518 -12.347 1.00 88.38 112 SER A N 1
ATOM 860 C CA . SER A 1 112 ? 15.924 -2.384 -11.986 1.00 88.38 112 SER A CA 1
ATOM 861 C C . SER A 1 112 ? 16.829 -3.177 -12.931 1.00 88.38 112 SER A C 1
ATOM 863 O O . SER A 1 112 ? 17.868 -2.676 -13.356 1.00 88.38 112 SER A O 1
ATOM 865 N N . PHE A 1 113 ? 16.419 -4.387 -13.316 1.00 90.31 113 PHE A N 1
ATOM 866 C CA . PHE A 1 113 ? 17.140 -5.217 -14.281 1.00 90.31 113 PHE A CA 1
ATOM 867 C C . PHE A 1 113 ? 17.132 -4.597 -15.685 1.00 90.31 113 PHE A C 1
ATOM 869 O O . PHE A 1 113 ? 18.172 -4.518 -16.339 1.00 90.31 113 PHE A O 1
ATOM 876 N N . LEU A 1 114 ? 15.979 -4.097 -16.136 1.00 89.56 114 LEU A N 1
ATOM 877 C CA . LEU A 1 114 ? 15.844 -3.379 -17.404 1.00 89.56 114 LEU A CA 1
ATOM 878 C C . LEU A 1 114 ? 16.674 -2.093 -17.393 1.00 89.56 114 LEU A C 1
ATOM 880 O O . LEU A 1 114 ? 17.398 -1.827 -18.350 1.00 89.56 114 LEU A O 1
ATOM 884 N N . ALA A 1 115 ? 16.633 -1.330 -16.301 1.00 87.06 115 ALA A N 1
ATOM 885 C CA . ALA A 1 115 ? 17.456 -0.140 -16.133 1.00 87.06 115 ALA A CA 1
ATOM 886 C C . ALA A 1 115 ? 18.945 -0.487 -16.237 1.00 87.06 115 ALA A C 1
ATOM 888 O O . ALA A 1 115 ? 19.650 0.159 -17.002 1.00 87.06 115 ALA A O 1
ATOM 889 N N . ALA A 1 116 ? 19.414 -1.545 -15.571 1.00 84.44 116 ALA A N 1
ATOM 890 C CA . ALA A 1 116 ? 20.799 -2.001 -15.697 1.00 84.44 116 ALA A CA 1
ATOM 891 C C . ALA A 1 116 ? 21.155 -2.464 -17.124 1.00 84.44 116 ALA A C 1
ATOM 893 O O . ALA A 1 116 ? 22.284 -2.279 -17.571 1.00 84.44 116 ALA A O 1
ATOM 894 N N . ARG A 1 117 ? 20.197 -3.045 -17.858 1.00 84.75 117 ARG A N 1
ATOM 895 C CA . ARG A 1 117 ? 20.400 -3.532 -19.231 1.00 84.75 117 ARG A CA 1
ATOM 896 C C . ARG A 1 117 ? 20.446 -2.420 -20.283 1.00 84.75 117 ARG A C 1
ATOM 898 O O . ARG A 1 117 ? 21.156 -2.580 -21.280 1.00 84.75 117 ARG A O 1
ATOM 905 N N . PHE A 1 118 ? 19.653 -1.362 -20.112 1.00 82.69 118 PHE A N 1
ATOM 906 C CA . PHE A 1 118 ? 19.524 -0.260 -21.076 1.00 82.69 118 PHE A CA 1
ATOM 907 C C . PHE A 1 118 ? 20.394 0.943 -20.719 1.00 82.69 118 PHE A C 1
ATOM 909 O O . PHE A 1 118 ? 20.983 1.563 -21.603 1.00 82.69 118 PHE A O 1
ATOM 916 N N . ILE A 1 119 ? 20.527 1.247 -19.429 1.00 75.12 119 ILE A N 1
ATOM 917 C CA . ILE A 1 119 ? 21.465 2.240 -18.915 1.00 75.12 119 ILE A CA 1
ATOM 918 C C . ILE A 1 119 ? 22.799 1.516 -18.740 1.00 75.12 119 ILE A C 1
ATOM 920 O O . ILE A 1 119 ? 23.214 1.209 -17.621 1.00 75.12 119 ILE A O 1
ATOM 924 N N . ASN A 1 120 ? 23.468 1.231 -19.864 1.00 62.00 120 ASN A N 1
ATOM 925 C CA . ASN A 1 120 ? 24.899 0.940 -19.872 1.00 62.00 120 ASN A CA 1
ATOM 926 C C . ASN A 1 120 ? 25.569 2.070 -19.084 1.00 62.00 120 ASN A C 1
ATOM 928 O O . ASN A 1 120 ? 25.716 3.183 -19.590 1.00 62.00 120 ASN A O 1
ATOM 932 N N . HIS A 1 121 ? 25.912 1.819 -17.819 1.00 61.84 121 HIS A N 1
ATOM 933 C CA . HIS A 1 121 ? 26.779 2.715 -17.071 1.00 61.84 121 HIS A CA 1
ATOM 934 C C . HIS A 1 121 ? 28.041 2.795 -17.914 1.00 61.84 121 HIS A C 1
ATOM 936 O O . HIS A 1 121 ? 28.646 1.748 -18.138 1.00 61.84 121 HIS A O 1
ATOM 942 N N . PHE A 1 122 ? 28.325 3.977 -18.480 1.00 54.34 122 PHE A N 1
ATOM 943 C CA . PHE A 1 122 ? 29.394 4.191 -19.452 1.00 54.34 122 PHE A CA 1
ATOM 944 C C . PHE A 1 122 ? 30.582 3.303 -19.117 1.00 54.34 122 PHE A C 1
ATOM 946 O O . PHE A 1 122 ? 31.185 3.398 -18.051 1.00 54.34 122 PHE A O 1
ATOM 953 N N . ASP A 1 123 ? 30.783 2.377 -20.036 1.00 56.00 123 ASP A N 1
ATOM 954 C CA . ASP A 1 123 ? 31.614 1.202 -19.976 1.00 56.00 123 ASP A CA 1
ATOM 955 C C . ASP A 1 123 ? 32.979 1.526 -19.336 1.00 56.00 123 ASP A C 1
ATOM 957 O O . ASP A 1 123 ? 33.888 2.067 -19.967 1.00 56.00 123 ASP A O 1
ATOM 961 N N . PHE A 1 124 ? 33.112 1.252 -18.032 1.00 55.44 124 PHE A N 1
ATOM 962 C CA . PHE A 1 124 ? 34.368 1.444 -17.298 1.00 55.44 124 PHE A CA 1
ATOM 963 C C . PHE A 1 124 ? 35.477 0.583 -17.926 1.00 55.44 124 PHE A C 1
ATOM 965 O O . PHE A 1 124 ? 36.647 0.971 -17.925 1.00 55.44 124 PHE A O 1
ATOM 972 N N . ALA A 1 125 ? 35.105 -0.540 -18.555 1.00 58.25 125 ALA A N 1
ATOM 973 C CA . ALA A 1 125 ? 36.015 -1.349 -19.350 1.00 58.25 125 ALA A CA 1
ATOM 974 C C . ALA A 1 125 ? 36.386 -0.659 -20.674 1.00 58.25 125 ALA A C 1
ATOM 976 O O . ALA A 1 125 ? 37.574 -0.634 -20.993 1.00 58.25 125 ALA A O 1
ATOM 977 N N . ALA A 1 126 ? 35.457 -0.012 -21.389 1.00 61.41 126 ALA A N 1
ATOM 978 C CA . ALA A 1 126 ? 35.794 0.808 -22.563 1.00 61.41 126 ALA A CA 1
ATOM 979 C C . ALA A 1 126 ? 36.659 2.024 -22.212 1.00 61.41 126 ALA A C 1
ATOM 981 O O . ALA A 1 126 ? 37.539 2.380 -22.992 1.00 61.41 126 ALA A O 1
ATOM 982 N N . MET A 1 127 ? 36.477 2.642 -21.041 1.00 64.88 127 MET A N 1
ATOM 983 C CA . MET A 1 127 ? 37.336 3.740 -20.587 1.00 64.88 127 MET A CA 1
ATOM 984 C C . MET A 1 127 ? 38.750 3.242 -20.238 1.00 64.88 127 MET A C 1
ATOM 986 O O . MET A 1 127 ? 39.731 3.882 -20.619 1.00 64.88 127 MET A O 1
ATOM 990 N N . ILE A 1 128 ? 38.889 2.079 -19.587 1.00 68.50 128 ILE A N 1
ATOM 991 C CA . ILE A 1 128 ? 40.197 1.445 -19.333 1.00 68.50 128 ILE A CA 1
ATOM 992 C C . ILE A 1 128 ? 40.867 1.007 -20.641 1.00 68.50 128 ILE A C 1
ATOM 994 O O . ILE A 1 128 ? 42.066 1.239 -20.814 1.00 68.50 128 ILE A O 1
ATOM 998 N N . LEU A 1 129 ? 40.120 0.413 -21.574 1.00 70.81 129 LEU A N 1
ATOM 999 C CA . LEU A 1 129 ? 40.616 0.039 -22.900 1.00 70.81 129 LEU A CA 1
ATOM 1000 C C . LEU A 1 129 ? 41.042 1.271 -23.695 1.00 70.81 129 LEU A C 1
ATOM 1002 O O . LEU A 1 129 ? 42.152 1.279 -24.213 1.00 70.81 129 LEU A O 1
ATOM 1006 N N . ALA A 1 130 ? 40.246 2.341 -23.711 1.00 71.56 130 ALA A N 1
ATOM 1007 C CA . ALA A 1 130 ? 40.603 3.596 -24.367 1.00 71.56 130 ALA A CA 1
ATOM 1008 C C . ALA A 1 130 ? 41.847 4.246 -23.737 1.00 71.56 130 ALA A C 1
ATOM 1010 O O . ALA A 1 130 ? 42.706 4.750 -24.460 1.00 71.56 130 ALA A O 1
ATOM 1011 N N . MET A 1 131 ? 42.000 4.192 -22.408 1.00 76.12 131 MET A N 1
ATOM 1012 C CA . MET A 1 131 ? 43.207 4.678 -21.725 1.00 76.12 131 MET A CA 1
ATOM 1013 C C . MET A 1 131 ? 44.447 3.827 -22.030 1.00 76.12 131 MET A C 1
ATOM 1015 O O . MET A 1 131 ? 45.536 4.384 -22.172 1.00 76.12 131 MET A O 1
ATOM 1019 N N . ARG A 1 132 ? 44.308 2.499 -22.149 1.00 75.69 132 ARG A N 1
ATOM 1020 C CA . ARG A 1 132 ? 45.407 1.599 -22.544 1.00 75.69 132 ARG A CA 1
ATOM 1021 C C . ARG A 1 132 ? 45.790 1.780 -24.014 1.00 75.69 132 ARG A C 1
ATOM 1023 O O . ARG A 1 132 ? 46.973 1.880 -24.315 1.00 75.69 132 ARG A O 1
ATOM 1030 N N . PHE A 1 133 ? 44.809 1.907 -24.904 1.00 73.50 133 PHE A N 1
ATOM 1031 C CA . PHE A 1 133 ? 45.030 2.118 -26.337 1.00 73.50 133 PHE A CA 1
ATOM 1032 C C . PHE A 1 133 ? 45.682 3.476 -26.622 1.00 73.50 133 PHE A C 1
ATOM 1034 O O . PHE A 1 133 ? 46.587 3.575 -27.442 1.00 73.50 133 PHE A O 1
ATOM 1041 N N . ARG A 1 134 ? 45.281 4.525 -25.890 1.00 75.19 134 ARG A N 1
ATOM 1042 C CA . ARG A 1 134 ? 45.891 5.856 -26.005 1.00 75.19 134 ARG A CA 1
ATOM 1043 C C . ARG A 1 134 ? 47.341 5.881 -25.498 1.00 75.19 134 ARG A C 1
ATOM 1045 O O . ARG A 1 134 ? 48.136 6.644 -26.029 1.00 75.19 134 ARG A O 1
ATOM 1052 N N . ARG A 1 135 ? 47.696 5.039 -24.516 1.00 78.38 135 ARG A N 1
ATOM 1053 C CA . ARG A 1 135 ? 49.085 4.859 -24.054 1.00 78.38 135 ARG A CA 1
ATOM 1054 C C . ARG A 1 135 ? 49.959 4.130 -25.082 1.00 78.38 135 ARG A C 1
ATOM 1056 O O . ARG A 1 135 ? 51.094 4.531 -25.267 1.00 78.38 135 ARG A O 1
ATOM 1063 N N . ALA A 1 136 ? 49.414 3.138 -25.788 1.00 72.81 136 ALA A N 1
ATOM 1064 C CA . ALA A 1 136 ? 50.128 2.389 -26.827 1.00 72.81 136 ALA A CA 1
ATOM 1065 C C . ALA A 1 136 ? 50.377 3.177 -28.133 1.00 72.81 136 ALA A C 1
ATOM 1067 O O . ALA A 1 136 ? 51.148 2.731 -28.967 1.00 72.81 136 ALA A O 1
ATOM 1068 N N . LEU A 1 137 ? 49.716 4.326 -28.331 1.00 76.38 137 LEU A N 1
ATOM 1069 C CA . LEU A 1 137 ? 49.924 5.217 -29.485 1.00 76.38 137 LEU A CA 1
ATOM 1070 C C . LEU A 1 137 ? 50.920 6.360 -29.206 1.00 76.38 137 LEU A C 1
ATOM 1072 O O . LEU A 1 137 ? 51.141 7.195 -30.080 1.00 76.38 137 LEU A O 1
ATOM 1076 N N . GLN A 1 138 ? 51.452 6.456 -27.983 1.00 74.69 138 GLN A N 1
ATOM 1077 C CA . GLN A 1 138 ? 52.436 7.476 -27.587 1.00 74.69 138 GLN A CA 1
ATOM 1078 C C . GLN A 1 138 ? 53.864 6.913 -27.447 1.00 74.69 138 GLN A C 1
ATOM 1080 O O . GLN A 1 138 ? 54.764 7.672 -27.093 1.00 74.69 138 GLN A O 1
ATOM 1085 N N . GLU A 1 139 ? 54.057 5.621 -27.727 1.00 58.56 139 GLU A N 1
ATOM 1086 C CA . GLU A 1 139 ? 55.358 4.957 -27.918 1.00 58.56 139 GLU A CA 1
ATOM 1087 C C . GLU A 1 139 ? 55.596 4.719 -29.415 1.00 58.56 139 GLU A C 1
ATOM 1089 O O . GLU A 1 139 ? 56.762 4.854 -29.848 1.00 58.56 139 GLU A O 1
#

Foldseek 3Di:
DVVVVVVVVVVVLVCLLLPVPAQVNDDPVCNVVNVVRLSVLVCLLPVLVVQDDDQQPDPVSDADWDWDQDPVGTDIDGSNVCCCPGRVHDNVCNVVSVVVNVVVVVVVVVVVVVCCVPPVVPPPVVVVVVVVVVVVVVD